Protein AF-A0ABD7KU12-F1 (afdb_monomer_lite)

Secondary structure (DSSP, 8-state):
-PPPPHHHHHHHHHHHHTTS-HHHHHHHHHHHHHHHHHHHHHHHHHHHHHHHHHHHHHHHHHTT-

Structure (mmCIF, N/CA/C/O backbone):
data_AF-A0ABD7KU12-F1
#
_entry.id   AF-A0ABD7KU12-F1
#
loop_
_atom_site.group_PDB
_atom_site.id
_atom_site.type_symbol
_atom_site.label_atom_id
_atom_site.label_alt_id
_atom_site.label_comp_id
_atom_site.label_asym_id
_atom_site.label_entity_id
_atom_site.label_seq_id
_atom_site.pdbx_PDB_ins_code
_atom_site.Cartn_x
_atom_site.Cartn_y
_atom_site.Cartn_z
_atom_site.occupancy
_atom_site.B_iso_or_equiv
_atom_site.auth_seq_id
_atom_site.auth_comp_id
_atom_site.auth_asym_id
_atom_site.auth_atom_id
_atom_site.pdbx_PDB_model_num
ATOM 1 N N . MET A 1 1 ? -3.089 -21.537 5.830 1.00 57.00 1 MET A N 1
ATOM 2 C CA . MET A 1 1 ? -3.480 -20.110 5.772 1.00 57.00 1 MET A CA 1
ATOM 3 C C . MET A 1 1 ? -4.019 -19.819 4.384 1.00 57.00 1 MET A C 1
ATOM 5 O O . MET A 1 1 ? -3.391 -20.231 3.417 1.00 57.00 1 MET A O 1
ATOM 9 N N . GLN A 1 2 ? -5.181 -19.179 4.277 1.00 78.69 2 GLN A N 1
ATOM 10 C CA . GLN A 1 2 ? -5.765 -18.792 2.991 1.00 78.69 2 GLN A CA 1
ATOM 11 C C . GLN A 1 2 ? -5.040 -17.548 2.459 1.00 78.69 2 GLN A C 1
ATOM 13 O O . GLN A 1 2 ? -4.849 -16.586 3.200 1.00 78.69 2 GLN A O 1
ATOM 18 N N . ARG A 1 3 ? -4.600 -17.569 1.196 1.00 82.94 3 ARG A N 1
ATOM 19 C CA . ARG A 1 3 ? -3.959 -16.408 0.562 1.00 82.94 3 ARG A CA 1
ATOM 20 C C . ARG A 1 3 ? -5.047 -15.446 0.084 1.00 82.94 3 ARG A C 1
ATOM 22 O O . ARG A 1 3 ? -5.852 -15.823 -0.760 1.00 82.94 3 ARG A O 1
ATOM 29 N N . MET A 1 4 ? -5.065 -14.235 0.631 1.00 88.12 4 MET A N 1
ATOM 30 C CA . MET A 1 4 ? -5.999 -13.167 0.255 1.00 88.12 4 MET A CA 1
ATOM 31 C C . MET A 1 4 ? -5.303 -12.137 -0.634 1.00 88.12 4 MET A C 1
ATOM 33 O O . MET A 1 4 ? -4.085 -11.954 -0.532 1.00 88.12 4 MET A O 1
ATOM 37 N N . LYS A 1 5 ? -6.060 -11.437 -1.486 1.00 94.19 5 LYS A N 1
ATOM 38 C CA . LYS A 1 5 ? -5.539 -10.238 -2.155 1.00 94.19 5 LYS A CA 1
ATOM 39 C C . LYS A 1 5 ? -5.351 -9.130 -1.121 1.00 94.19 5 LYS A C 1
ATOM 41 O O . LYS A 1 5 ? -6.110 -9.039 -0.159 1.00 94.19 5 LYS A O 1
ATOM 46 N N . ILE A 1 6 ? -4.373 -8.247 -1.331 1.00 94.19 6 ILE A N 1
ATOM 47 C CA . ILE A 1 6 ? -4.056 -7.187 -0.358 1.00 94.19 6 ILE A CA 1
ATOM 48 C C . ILE A 1 6 ? -5.264 -6.291 -0.073 1.00 94.19 6 ILE A C 1
ATOM 50 O O . ILE A 1 6 ? -5.563 -6.037 1.088 1.00 94.19 6 ILE A O 1
ATOM 54 N N . LYS A 1 7 ? -6.024 -5.897 -1.100 1.00 94.38 7 LYS A N 1
ATOM 55 C CA . LYS A 1 7 ? -7.234 -5.079 -0.915 1.00 94.38 7 LYS A CA 1
ATOM 56 C C . LYS A 1 7 ? -8.309 -5.788 -0.074 1.00 94.38 7 LYS A C 1
ATOM 58 O O . LYS A 1 7 ? -8.967 -5.151 0.740 1.00 94.38 7 LYS A O 1
ATOM 63 N N . GLU A 1 8 ? -8.446 -7.107 -0.212 1.00 96.25 8 GLU A N 1
ATOM 64 C CA . GLU A 1 8 ? -9.370 -7.911 0.604 1.00 96.25 8 GLU A CA 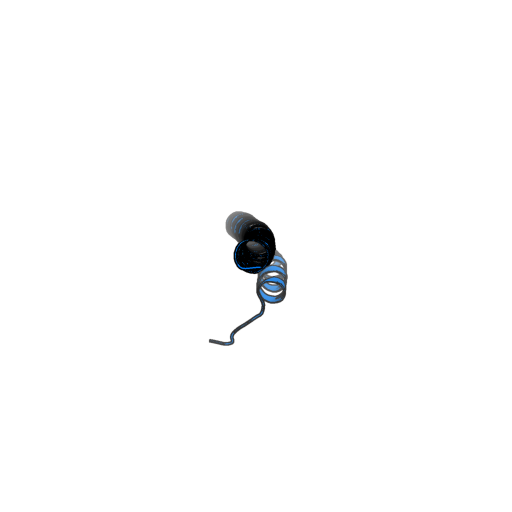1
ATOM 65 C C . GLU A 1 8 ? -8.884 -8.003 2.056 1.00 96.25 8 GLU A C 1
ATOM 67 O O . GLU A 1 8 ? -9.674 -7.870 2.988 1.00 96.25 8 GLU A O 1
ATOM 72 N N . LEU A 1 9 ? -7.575 -8.184 2.256 1.00 95.94 9 LEU A N 1
ATOM 73 C CA . LEU A 1 9 ? -6.957 -8.220 3.580 1.00 95.94 9 LEU A CA 1
ATOM 74 C C . LEU A 1 9 ? -7.117 -6.882 4.318 1.00 95.94 9 LEU A C 1
ATOM 76 O O . LEU A 1 9 ? -7.501 -6.876 5.485 1.00 95.94 9 LEU A O 1
ATOM 80 N N . VAL A 1 10 ? -6.881 -5.758 3.635 1.00 97.06 10 VAL A N 1
ATOM 81 C CA . VAL A 1 10 ? -7.076 -4.401 4.176 1.00 97.06 10 VAL A CA 1
ATOM 82 C C . VAL A 1 10 ? -8.535 -4.185 4.585 1.00 97.06 10 VAL A C 1
ATOM 84 O O . VAL A 1 10 ? -8.804 -3.722 5.695 1.00 97.06 10 VAL A O 1
ATOM 87 N N . ALA A 1 11 ? -9.488 -4.579 3.736 1.00 96.94 11 ALA A N 1
ATOM 88 C CA . ALA A 1 11 ? -10.912 -4.464 4.045 1.00 96.94 11 ALA A CA 1
ATOM 89 C C . ALA A 1 11 ? -11.302 -5.285 5.287 1.00 96.94 11 ALA A C 1
ATOM 91 O O . ALA A 1 11 ? -11.986 -4.781 6.182 1.00 96.94 11 ALA A O 1
ATOM 92 N N . VAL A 1 12 ? -10.823 -6.530 5.383 1.00 96.75 12 VAL A N 1
ATOM 93 C CA . VAL A 1 12 ? -11.063 -7.381 6.556 1.00 96.75 12 VAL A CA 1
ATOM 94 C C . VAL A 1 12 ? -10.410 -6.808 7.812 1.00 96.75 12 VAL A C 1
ATOM 96 O O . VAL A 1 12 ? -11.037 -6.832 8.870 1.00 96.75 12 VAL A O 1
ATOM 99 N N . ALA A 1 13 ? -9.206 -6.243 7.716 1.00 96.31 13 ALA A N 1
ATOM 100 C CA . ALA A 1 13 ? -8.530 -5.610 8.846 1.00 96.31 13 ALA A CA 1
ATOM 101 C C . ALA A 1 13 ? -9.315 -4.395 9.381 1.00 96.31 13 ALA A C 1
ATOM 103 O O . ALA A 1 13 ? -9.547 -4.291 10.588 1.00 96.31 13 ALA A O 1
ATOM 104 N N . HIS A 1 14 ? -9.822 -3.524 8.501 1.00 97.69 14 HIS A N 1
ATOM 105 C CA . HIS A 1 14 ? -10.681 -2.408 8.915 1.00 97.69 14 HIS A CA 1
ATOM 106 C C . HIS A 1 14 ? -11.997 -2.878 9.544 1.00 97.69 14 HIS A C 1
ATOM 108 O O . HIS A 1 14 ? -12.414 -2.330 10.567 1.00 97.69 14 HIS A O 1
ATOM 114 N N . ALA A 1 15 ? -12.631 -3.913 8.985 1.00 97.19 15 ALA A N 1
ATOM 115 C CA . ALA A 1 15 ? -13.841 -4.495 9.561 1.00 97.19 15 ALA A CA 1
ATOM 116 C C . ALA A 1 15 ? -13.576 -5.131 10.939 1.00 97.19 15 ALA A C 1
ATOM 118 O O . ALA A 1 15 ? -14.385 -4.993 11.859 1.00 97.19 15 ALA A O 1
ATOM 119 N N . ALA A 1 16 ? -12.432 -5.800 11.105 1.00 96.44 16 ALA A N 1
ATOM 120 C CA . ALA A 1 16 ? -12.017 -6.396 12.369 1.00 96.44 16 ALA A CA 1
ATOM 121 C C . ALA A 1 16 ? -11.761 -5.335 13.446 1.00 96.44 16 ALA A C 1
ATOM 123 O O . ALA A 1 16 ? -12.140 -5.546 14.595 1.00 96.44 16 ALA A O 1
ATOM 124 N N . ALA A 1 17 ? -11.213 -4.171 13.081 1.00 97.31 17 ALA A N 1
ATOM 125 C CA . ALA A 1 17 ? -10.972 -3.078 14.021 1.00 97.31 17 ALA A CA 1
ATOM 126 C C . ALA A 1 17 ? -12.243 -2.599 14.745 1.00 97.31 17 ALA A C 1
ATOM 128 O O . ALA A 1 17 ? -12.159 -2.145 15.879 1.00 97.31 17 ALA A O 1
ATOM 129 N N . GLY A 1 18 ? -13.429 -2.726 14.135 1.00 93.62 18 GLY A N 1
ATOM 130 C CA . GLY A 1 18 ? -14.703 -2.394 14.789 1.00 93.62 18 GLY A CA 1
ATOM 131 C C . GLY A 1 18 ? -15.091 -3.326 15.946 1.00 93.62 18 GLY A C 1
ATOM 132 O O . GLY A 1 18 ? -16.010 -3.011 16.694 1.00 93.62 18 GLY A O 1
ATOM 133 N N . LYS A 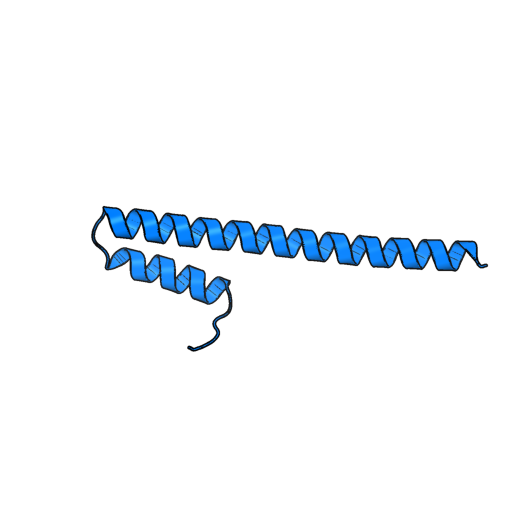1 19 ? -14.405 -4.465 16.092 1.00 97.06 19 LYS A N 1
ATOM 134 C CA . LYS A 1 19 ? -14.665 -5.490 17.116 1.00 97.06 19 LYS A CA 1
ATOM 135 C C . LYS A 1 19 ? -13.599 -5.518 18.216 1.00 97.06 19 LYS A C 1
ATOM 137 O O . LYS A 1 19 ? -13.688 -6.346 19.117 1.00 97.06 19 LYS A O 1
ATOM 142 N N . LEU A 1 20 ? -12.577 -4.669 18.113 1.00 96.75 20 LEU A N 1
ATOM 143 C CA . LEU A 1 20 ? -11.446 -4.619 19.037 1.00 96.75 20 LEU A CA 1
ATOM 144 C C . LEU A 1 20 ? -11.637 -3.509 20.084 1.00 96.75 20 LEU A C 1
ATOM 146 O O . LEU A 1 20 ? -12.350 -2.537 19.812 1.00 96.75 20 LEU A O 1
ATOM 150 N N . PRO A 1 21 ? -10.988 -3.606 21.260 1.00 98.19 21 PRO A N 1
ATOM 151 C CA . PRO A 1 21 ? -10.924 -2.484 22.187 1.00 98.19 21 PRO A CA 1
ATOM 152 C C . PRO A 1 21 ? -10.197 -1.281 21.554 1.00 98.19 21 PRO A C 1
ATOM 154 O O . PRO A 1 21 ? -9.502 -1.432 20.546 1.00 98.19 21 PRO A O 1
ATOM 157 N N . PRO A 1 22 ? -10.363 -0.060 22.096 1.00 97.06 22 PRO A N 1
ATOM 158 C CA . PRO A 1 22 ? -9.969 1.167 21.399 1.00 97.06 22 PRO A CA 1
ATOM 159 C C . PRO A 1 22 ? -8.497 1.236 20.964 1.00 97.06 22 PRO A C 1
ATOM 161 O O . PRO A 1 22 ? -8.212 1.703 19.860 1.00 97.06 22 PRO A O 1
ATOM 164 N N . ALA A 1 23 ? -7.567 0.763 21.799 1.00 97.69 23 ALA A N 1
ATOM 165 C CA . ALA A 1 23 ? -6.136 0.813 21.501 1.00 97.69 23 ALA A CA 1
ATOM 166 C C . ALA A 1 23 ? -5.772 -0.134 20.346 1.00 97.69 23 ALA A C 1
ATOM 168 O O . ALA A 1 23 ? -5.127 0.264 19.375 1.00 97.69 23 ALA A O 1
ATOM 169 N N . GLU A 1 24 ? -6.258 -1.370 20.407 1.00 97.94 24 GLU A N 1
ATOM 170 C CA . GLU A 1 24 ? -6.049 -2.399 19.395 1.00 97.94 24 GLU A CA 1
ATOM 171 C C . GLU A 1 24 ? -6.781 -2.062 18.093 1.00 97.94 24 GLU A C 1
ATOM 173 O O . GLU A 1 24 ? -6.253 -2.298 17.008 1.00 97.94 24 GLU A O 1
ATOM 178 N N . ALA A 1 25 ? -7.969 -1.458 18.175 1.00 98.25 25 ALA A N 1
ATOM 179 C CA . ALA A 1 25 ? -8.704 -0.955 17.020 1.00 98.25 25 ALA A CA 1
ATOM 180 C C . ALA A 1 25 ? -7.921 0.144 16.291 1.00 98.25 25 ALA A C 1
ATOM 182 O O . ALA A 1 25 ? -7.846 0.132 15.060 1.00 98.25 25 ALA A O 1
ATOM 183 N N . SER A 1 26 ? -7.326 1.081 17.037 1.00 98.12 26 SER A N 1
ATOM 184 C CA . SER A 1 26 ? -6.481 2.133 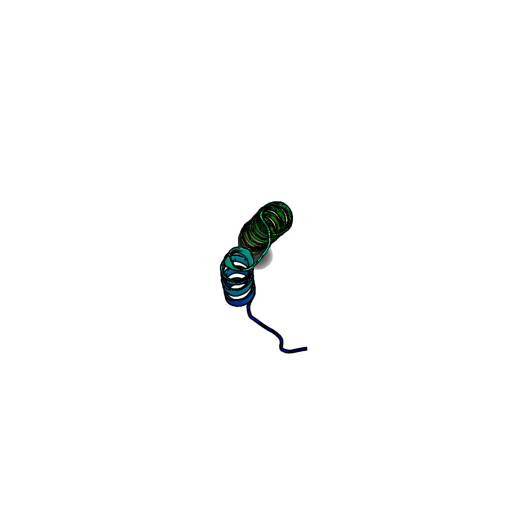16.466 1.00 98.12 26 SER A CA 1
ATOM 185 C C . SER A 1 26 ? -5.264 1.537 15.764 1.00 98.12 26 SER A C 1
ATOM 187 O O . SER A 1 26 ? -5.011 1.858 14.604 1.00 98.12 26 SER A O 1
ATOM 189 N N . LEU A 1 27 ? -4.566 0.611 16.428 1.00 98.38 27 LEU A N 1
ATOM 190 C CA . LEU A 1 27 ? -3.403 -0.064 15.858 1.00 98.38 27 LEU A CA 1
ATOM 191 C C . LEU A 1 27 ? -3.766 -0.867 14.599 1.00 98.38 27 LEU A C 1
ATOM 193 O O . LEU A 1 27 ? -3.080 -0.764 13.587 1.00 98.38 27 LEU A O 1
ATOM 197 N N . MET A 1 28 ? -4.866 -1.625 14.622 1.00 98.44 28 MET A N 1
ATOM 198 C CA . MET A 1 28 ? -5.327 -2.405 13.468 1.00 98.44 28 MET A CA 1
ATOM 199 C C . MET A 1 28 ? -5.641 -1.509 12.265 1.00 98.44 28 MET A C 1
ATOM 201 O O . MET A 1 28 ? -5.253 -1.830 11.143 1.00 98.44 28 MET A O 1
ATOM 205 N N . ARG A 1 29 ? -6.312 -0.368 12.484 1.00 98.38 29 ARG A N 1
ATOM 206 C CA . ARG A 1 29 ? -6.583 0.608 11.415 1.00 98.38 29 ARG A CA 1
ATOM 207 C C . ARG A 1 29 ? -5.295 1.188 10.858 1.00 98.38 29 ARG A C 1
ATOM 209 O O . ARG A 1 29 ? -5.162 1.276 9.646 1.00 98.38 29 ARG A O 1
ATOM 216 N N . GLU A 1 30 ? -4.354 1.560 11.719 1.00 98.44 30 GLU A N 1
ATOM 217 C CA . GLU A 1 30 ? -3.075 2.112 11.280 1.00 98.44 30 GLU A CA 1
ATOM 218 C C . GLU A 1 30 ? -2.282 1.102 10.443 1.00 98.44 30 GLU A C 1
ATOM 220 O O . GLU A 1 30 ? -1.788 1.441 9.367 1.00 98.44 30 GLU A O 1
ATOM 225 N N . VAL A 1 31 ? -2.207 -0.150 10.896 1.00 97.94 31 VAL A N 1
ATOM 226 C CA . VAL A 1 31 ? -1.541 -1.235 10.165 1.00 97.94 31 VAL A CA 1
ATOM 227 C C . VAL A 1 31 ? -2.219 -1.486 8.817 1.00 97.94 31 VAL A C 1
ATOM 229 O O . VAL A 1 31 ? -1.524 -1.594 7.807 1.00 97.94 31 VAL A O 1
ATOM 232 N N . ALA A 1 32 ? -3.554 -1.530 8.774 1.00 98.12 32 ALA A N 1
ATOM 233 C CA . ALA A 1 32 ? -4.310 -1.706 7.534 1.00 98.12 32 ALA A CA 1
ATOM 234 C C . ALA A 1 32 ? -4.053 -0.564 6.538 1.00 98.12 32 ALA A C 1
ATOM 236 O O . ALA A 1 32 ? -3.737 -0.823 5.377 1.00 98.12 32 ALA A O 1
ATOM 237 N N . THR A 1 33 ? -4.098 0.687 7.005 1.00 98.31 33 THR A N 1
ATOM 238 C CA . THR A 1 33 ? -3.814 1.867 6.180 1.00 98.31 33 THR A CA 1
ATOM 239 C C . THR A 1 33 ? -2.382 1.851 5.651 1.00 98.31 33 THR A C 1
ATOM 241 O O . THR A 1 33 ? -2.166 2.065 4.460 1.00 98.31 33 THR A O 1
ATOM 244 N N . ARG A 1 34 ? -1.385 1.565 6.502 1.00 98.25 34 ARG A N 1
ATOM 245 C CA . ARG A 1 34 ? 0.022 1.486 6.074 1.00 98.25 34 ARG A CA 1
ATOM 246 C C . ARG A 1 34 ? 0.221 0.401 5.019 1.00 98.25 34 ARG A C 1
ATOM 248 O O . ARG A 1 34 ? 0.896 0.649 4.026 1.00 98.25 34 ARG A O 1
ATOM 255 N N . LEU A 1 35 ? -0.394 -0.769 5.203 1.00 97.75 35 LEU A N 1
ATOM 256 C CA . LEU A 1 35 ? -0.336 -1.850 4.222 1.00 97.75 35 LEU A CA 1
ATOM 257 C C . LEU A 1 35 ? -0.922 -1.418 2.870 1.00 97.75 35 LEU A C 1
ATOM 259 O O . LEU A 1 35 ? -0.320 -1.697 1.834 1.00 97.75 35 LEU A O 1
ATOM 263 N N . ASP A 1 36 ? -2.062 -0.726 2.874 1.00 97.88 36 ASP A N 1
ATOM 264 C CA . ASP A 1 36 ? -2.712 -0.263 1.646 1.00 97.88 36 ASP A CA 1
ATOM 265 C C . ASP A 1 36 ? -1.870 0.772 0.887 1.00 97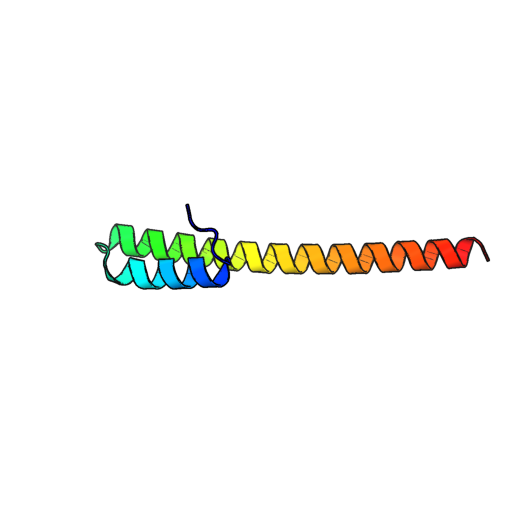.88 36 ASP A C 1
ATOM 267 O O . ASP A 1 36 ? -1.686 0.675 -0.332 1.00 97.88 36 ASP A O 1
ATOM 271 N N . VAL A 1 37 ? -1.298 1.729 1.622 1.00 98.19 37 VAL A N 1
ATOM 272 C CA . VAL A 1 37 ? -0.415 2.763 1.071 1.00 98.19 37 VAL A CA 1
ATOM 273 C C . VAL A 1 37 ? 0.855 2.138 0.499 1.00 98.19 37 VAL A C 1
ATOM 275 O O . VAL A 1 37 ? 1.196 2.396 -0.654 1.00 98.19 37 VAL A O 1
ATOM 278 N N . THR A 1 38 ? 1.539 1.275 1.256 1.00 97.69 38 THR A N 1
ATOM 279 C CA . THR A 1 38 ? 2.767 0.620 0.786 1.00 97.69 38 THR A CA 1
ATOM 280 C C . THR A 1 38 ? 2.506 -0.271 -0.424 1.00 97.69 38 THR A C 1
ATOM 282 O O . THR A 1 38 ? 3.321 -0.295 -1.341 1.00 97.69 38 THR A O 1
ATOM 285 N N . PHE A 1 39 ? 1.378 -0.982 -0.469 1.00 97.44 39 PHE A N 1
ATOM 286 C CA . PHE A 1 39 ? 1.031 -1.797 -1.632 1.00 97.44 39 PHE A CA 1
ATOM 287 C C . PHE A 1 39 ? 0.764 -0.951 -2.880 1.00 97.44 39 PHE A C 1
ATOM 289 O O . PHE A 1 39 ? 1.193 -1.323 -3.973 1.00 97.44 39 PHE A O 1
ATOM 296 N N . SER A 1 40 ? 0.091 0.190 -2.722 1.00 97.88 40 SER A N 1
ATOM 297 C CA . SER A 1 40 ? -0.163 1.117 -3.830 1.00 97.88 40 SER A CA 1
ATOM 298 C C . SER A 1 40 ? 1.154 1.697 -4.358 1.00 97.88 40 SER A C 1
ATOM 300 O O . SER A 1 40 ? 1.449 1.550 -5.539 1.00 97.88 40 SER A O 1
ATOM 302 N N . ALA A 1 41 ? 2.020 2.192 -3.466 1.00 98.38 41 ALA A N 1
ATOM 303 C CA . ALA A 1 41 ? 3.348 2.692 -3.827 1.00 98.38 41 ALA A CA 1
ATOM 304 C C . ALA A 1 41 ? 4.240 1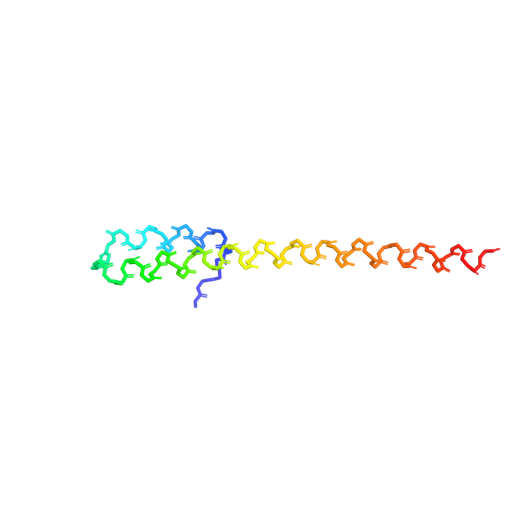.615 -4.473 1.00 98.38 41 ALA A C 1
ATOM 306 O O . ALA A 1 41 ? 4.978 1.891 -5.419 1.00 98.38 41 ALA A O 1
ATOM 307 N N . LEU A 1 42 ? 4.172 0.369 -3.987 1.00 98.12 42 LEU A N 1
ATOM 308 C CA . LEU A 1 42 ? 4.890 -0.744 -4.599 1.00 98.12 42 LEU A CA 1
ATOM 309 C C . LEU A 1 42 ? 4.386 -0.989 -6.020 1.00 98.12 42 LEU A C 1
ATOM 311 O O . LEU A 1 42 ? 5.206 -1.102 -6.920 1.00 98.12 42 LEU A O 1
ATOM 315 N N . THR A 1 43 ? 3.068 -1.046 -6.219 1.00 97.81 43 THR A N 1
ATOM 316 C CA . THR A 1 43 ? 2.455 -1.255 -7.541 1.00 97.81 43 THR A CA 1
ATOM 317 C C . THR A 1 43 ? 2.906 -0.172 -8.520 1.00 97.81 43 THR A C 1
ATOM 319 O O . THR A 1 43 ? 3.448 -0.500 -9.570 1.00 97.81 43 THR A O 1
ATOM 322 N N . GLU A 1 44 ? 2.826 1.099 -8.121 1.00 98.56 44 GLU A N 1
ATOM 323 C CA . GLU A 1 44 ? 3.309 2.230 -8.925 1.00 98.56 44 GLU A CA 1
ATOM 324 C C . GLU A 1 44 ? 4.801 2.103 -9.267 1.00 98.56 44 GLU A C 1
ATOM 326 O O . GLU A 1 44 ? 5.206 2.317 -10.408 1.00 98.56 44 GLU A O 1
ATOM 331 N N . SER A 1 45 ? 5.633 1.690 -8.306 1.00 98.56 45 SER A N 1
ATOM 332 C CA . SER A 1 45 ? 7.058 1.446 -8.5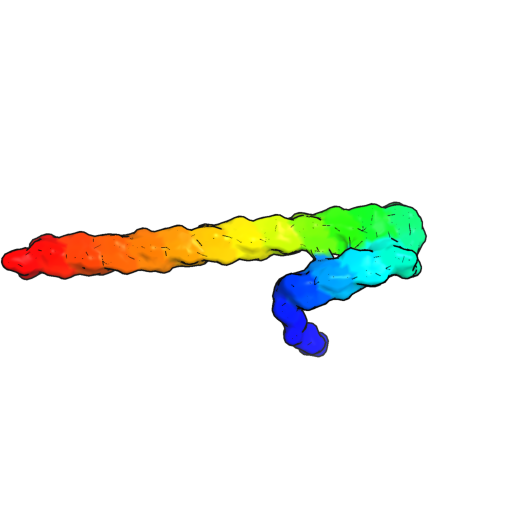50 1.00 98.56 45 SER A CA 1
ATOM 333 C C . SER A 1 45 ? 7.298 0.276 -9.514 1.00 98.56 45 SER A C 1
ATOM 335 O O . SER A 1 45 ? 8.235 0.312 -10.312 1.00 98.56 45 SER A O 1
ATOM 337 N N . MET A 1 46 ? 6.479 -0.780 -9.471 1.00 98.44 46 MET A N 1
ATOM 338 C CA . MET A 1 46 ? 6.568 -1.880 -10.436 1.00 98.44 46 MET A CA 1
ATOM 339 C C . MET A 1 46 ? 6.202 -1.407 -11.845 1.00 98.44 46 MET A C 1
ATOM 341 O O . MET A 1 46 ? 6.948 -1.709 -12.775 1.00 98.44 46 MET A O 1
ATOM 345 N N . ASP A 1 47 ? 5.134 -0.623 -11.980 1.00 98.56 47 ASP A N 1
ATOM 346 C CA . ASP A 1 47 ? 4.682 -0.079 -13.263 1.00 98.56 47 ASP A CA 1
ATOM 347 C C . ASP A 1 47 ? 5.734 0.859 -13.874 1.00 98.56 47 ASP A C 1
ATOM 349 O O . ASP A 1 47 ? 6.080 0.735 -15.051 1.00 98.56 47 ASP A O 1
ATOM 353 N N . GLN A 1 48 ? 6.328 1.737 -13.058 1.00 98.56 48 GLN A N 1
ATOM 354 C CA . GLN A 1 48 ? 7.437 2.599 -13.479 1.00 98.56 48 GLN A CA 1
ATOM 355 C C . GLN A 1 48 ? 8.636 1.787 -13.976 1.00 98.56 48 GLN A C 1
ATOM 357 O O . GLN A 1 48 ? 9.175 2.080 -15.041 1.00 98.56 48 GLN A O 1
ATOM 362 N N . ARG A 1 49 ? 9.043 0.742 -13.240 1.00 98.50 49 ARG A N 1
ATOM 363 C CA . ARG A 1 49 ? 10.149 -0.133 -13.664 1.00 98.50 49 ARG A CA 1
ATOM 364 C C . ARG A 1 49 ? 9.849 -0.821 -14.992 1.00 98.50 49 ARG A C 1
ATOM 366 O O . ARG A 1 49 ? 10.711 -0.832 -15.860 1.00 98.50 49 ARG A O 1
ATOM 373 N N . MET A 1 50 ? 8.634 -1.339 -15.175 1.00 98.50 50 MET A N 1
ATOM 374 C CA . MET A 1 50 ? 8.229 -1.973 -16.434 1.00 98.50 50 MET A CA 1
ATOM 375 C C . MET A 1 50 ? 8.257 -0.992 -17.612 1.00 98.50 50 MET A C 1
ATOM 377 O O . MET A 1 50 ? 8.702 -1.359 -18.698 1.00 98.50 50 MET A O 1
ATOM 381 N N . SER A 1 51 ? 7.821 0.253 -17.399 1.00 98.38 51 SER A N 1
ATOM 382 C CA . SER A 1 51 ? 7.892 1.304 -18.419 1.00 98.38 51 SER A CA 1
ATOM 383 C C . SER A 1 51 ? 9.337 1.630 -18.801 1.00 98.38 51 SER A C 1
ATOM 385 O O . SER A 1 51 ? 9.651 1.716 -19.986 1.00 98.38 51 SER A O 1
ATOM 387 N N . LEU A 1 52 ? 10.224 1.770 -17.812 1.00 98.44 52 LEU A N 1
ATOM 388 C CA . LEU A 1 52 ? 11.645 2.046 -18.044 1.00 98.44 52 LEU A CA 1
ATOM 389 C C . LEU A 1 52 ? 12.341 0.887 -18.765 1.00 98.44 52 LEU A C 1
ATOM 391 O O . LEU A 1 52 ? 13.121 1.119 -19.683 1.00 98.44 52 LEU A O 1
ATOM 395 N N . ASP A 1 53 ? 12.041 -0.361 -18.400 1.00 98.50 53 ASP A N 1
ATOM 396 C CA . ASP A 1 53 ? 12.589 -1.535 -19.087 1.00 98.50 53 ASP A CA 1
ATOM 397 C C . ASP A 1 53 ? 12.159 -1.574 -20.563 1.00 98.50 53 ASP A C 1
ATOM 399 O O . ASP A 1 53 ? 12.962 -1.906 -21.440 1.00 98.50 53 ASP A O 1
ATOM 403 N N . ALA A 1 54 ? 10.907 -1.210 -20.862 1.00 98.19 54 ALA A N 1
ATOM 404 C CA . ALA A 1 54 ? 10.420 -1.109 -22.235 1.00 98.19 54 ALA A CA 1
ATOM 405 C C . ALA A 1 54 ? 11.151 -0.009 -23.025 1.00 98.19 54 ALA A C 1
ATOM 407 O O . ALA A 1 54 ? 11.592 -0.258 -24.147 1.00 98.19 54 ALA A O 1
ATOM 408 N N . GLU A 1 55 ? 11.341 1.169 -22.425 1.00 98.12 55 GLU A N 1
ATOM 409 C CA . GLU A 1 55 ? 12.071 2.290 -23.028 1.00 98.12 55 GLU A CA 1
ATOM 410 C C . GLU A 1 55 ? 13.543 1.939 -23.293 1.00 98.12 55 GLU A C 1
ATOM 412 O O . GLU A 1 55 ? 14.042 2.131 -24.401 1.00 98.12 55 GLU A O 1
ATOM 417 N N . ILE A 1 56 ? 14.228 1.327 -22.321 1.00 98.00 56 ILE A N 1
ATOM 418 C CA . ILE A 1 56 ? 15.616 0.866 -22.475 1.00 98.00 56 ILE A CA 1
ATOM 419 C C . ILE A 1 56 ? 15.736 -0.129 -23.632 1.00 98.00 56 ILE A C 1
ATOM 421 O O . ILE A 1 56 ? 16.679 -0.053 -24.422 1.00 98.00 56 ILE A O 1
ATOM 425 N N . ASN A 1 57 ? 14.806 -1.080 -23.737 1.00 97.50 57 ASN A N 1
ATOM 426 C CA . ASN A 1 57 ? 14.826 -2.067 -24.813 1.00 97.50 57 ASN A CA 1
ATOM 427 C C . ASN A 1 57 ? 14.578 -1.428 -26.181 1.00 97.50 57 ASN A C 1
ATOM 429 O O . ASN A 1 57 ? 15.241 -1.809 -27.145 1.00 97.50 57 ASN A O 1
ATOM 433 N N . HIS A 1 58 ? 13.680 -0.447 -26.258 1.00 97.12 58 HIS A N 1
ATOM 434 C CA . HIS A 1 58 ? 13.426 0.302 -27.483 1.00 97.12 58 HIS A CA 1
ATOM 435 C C . HIS A 1 58 ? 14.674 1.067 -27.946 1.00 97.12 58 HIS A C 1
ATOM 437 O O . HIS A 1 58 ? 15.140 0.845 -29.062 1.00 97.12 58 HIS A O 1
ATOM 443 N N . LEU A 1 59 ? 15.298 1.849 -27.059 1.00 97.31 59 LEU A N 1
ATOM 444 C CA . LEU A 1 59 ? 16.523 2.601 -27.367 1.00 97.31 59 LEU A CA 1
ATOM 445 C C . LEU A 1 59 ? 17.684 1.688 -27.786 1.00 97.31 59 LEU A C 1
ATOM 447 O O . LEU A 1 59 ? 18.468 2.019 -28.673 1.00 97.31 59 LEU A O 1
ATOM 451 N N . ARG A 1 60 ? 17.804 0.506 -27.167 1.00 96.81 60 ARG A N 1
ATOM 452 C CA . ARG A 1 60 ? 18.807 -0.496 -27.560 1.00 96.81 60 ARG A CA 1
ATOM 453 C C . ARG A 1 60 ? 18.572 -1.045 -28.961 1.00 96.81 60 ARG A C 1
ATOM 455 O O . ARG A 1 60 ? 19.544 -1.322 -29.651 1.00 96.81 60 ARG A O 1
ATOM 462 N N . GLN A 1 61 ? 17.319 -1.239 -29.362 1.00 94.56 61 GLN A N 1
ATOM 463 C CA . GLN A 1 61 ? 16.990 -1.694 -30.713 1.00 94.56 61 GLN A CA 1
ATOM 464 C C . GLN A 1 61 ? 17.309 -0.616 -31.749 1.00 94.56 61 GLN A C 1
ATOM 466 O O . GLN A 1 61 ? 17.908 -0.941 -32.770 1.00 94.56 61 GLN A O 1
ATOM 471 N N . GLU A 1 62 ? 16.977 0.645 -31.466 1.00 93.25 62 GLU A N 1
ATOM 472 C CA . GLU A 1 62 ? 17.310 1.779 -32.338 1.00 93.25 62 GLU A CA 1
ATOM 473 C C . GLU A 1 62 ? 18.823 1.951 -32.514 1.00 93.25 62 GLU A C 1
ATOM 475 O O . GLU A 1 62 ? 19.285 2.198 -33.618 1.00 93.25 62 GLU A O 1
ATOM 480 N N . ALA A 1 63 ? 19.615 1.757 -31.456 1.00 88.94 63 ALA A N 1
ATOM 481 C CA . ALA A 1 63 ? 21.072 1.897 -31.516 1.00 88.94 63 ALA A CA 1
ATOM 482 C C . ALA A 1 63 ? 21.796 0.800 -32.328 1.00 88.94 63 ALA A C 1
ATOM 484 O O . ALA A 1 63 ? 22.998 0.915 -32.569 1.00 88.94 63 ALA A O 1
ATOM 485 N N . ILE A 1 64 ? 21.104 -0.287 -32.685 1.00 86.75 64 ILE A N 1
ATOM 486 C CA . ILE A 1 64 ? 21.647 -1.416 -33.462 1.00 86.75 64 ILE A CA 1
ATOM 487 C C . ILE A 1 64 ? 21.206 -1.338 -34.942 1.00 86.75 64 ILE A C 1
ATOM 489 O O . ILE A 1 64 ? 21.704 -2.108 -35.766 1.00 86.75 64 ILE A O 1
ATOM 493 N N . GLN A 1 65 ? 20.296 -0.418 -35.285 1.00 59.56 65 GLN A N 1
ATOM 494 C CA . GLN A 1 65 ? 19.864 -0.121 -36.658 1.00 59.56 65 GLN A CA 1
ATOM 495 C C . GLN A 1 65 ? 20.746 0.950 -37.307 1.00 59.56 65 GLN A C 1
ATOM 497 O O . GLN A 1 65 ? 20.932 0.850 -38.542 1.00 59.56 65 GLN A O 1
#

Sequence (65 aa):
MQRMKIKELVAVAHAAAGKLPPAEASLMREVATRLDVTFSALTESMDQRMSLDAEINHLRQEAIQ

Radius of gyration: 19.47 Å; chains: 1; bounding box: 36×23×59 Å

pLDDT: mean 95.24, std 7.54, range [57.0, 98.56]

Organism: NCBI:txid158836

Foldseek 3Di:
DDDDDLVVVLVVLQVVLVVDPPVVSVVSNVVSVVSVVVVVVVVVVVVVVVVVVVVVVVVVVVVVD